Protein AF-A0A7S1E339-F1 (afdb_monomer_lite)

InterPro domains:
  IPR001646 Pentapeptide repeat [PF00805] (10-47)
  IPR001646 Pentapeptide repeat [PF00805] (49-75)
  IPR001646 Pentapeptide repeat [PF00805] (96-133)
  IPR051082 Pentapeptide repeat and BTB/POZ domain-containing protein [PTHR14136] (11-136)

Structure (mmCIF, N/CA/C/O backbone):
data_AF-A0A7S1E339-F1
#
_entry.id   AF-A0A7S1E339-F1
#
loop_
_atom_site.group_PDB
_atom_site.id
_atom_site.type_symbol
_atom_site.label_atom_id
_atom_site.label_alt_id
_atom_site.label_comp_id
_atom_site.label_asym_id
_atom_site.label_entity_id
_atom_site.label_seq_id
_atom_site.pdbx_PDB_ins_code
_atom_site.Cartn_x
_atom_site.Cartn_y
_atom_site.Cartn_z
_atom_site.occupancy
_atom_site.B_iso_or_equiv
_atom_site.auth_seq_id
_atom_site.auth_comp_id
_atom_site.auth_asym_id
_atom_site.auth_atom_id
_atom_site.pdbx_PDB_model_num
ATOM 1 N N . TRP A 1 1 ? 11.889 10.375 -21.089 1.00 36.00 1 TRP A N 1
ATOM 2 C CA . TRP A 1 1 ? 12.429 9.177 -20.423 1.00 36.00 1 TRP A CA 1
ATOM 3 C C . TRP A 1 1 ? 11.283 8.185 -20.386 1.00 36.00 1 TRP A C 1
ATOM 5 O O . TRP A 1 1 ? 10.177 8.608 -20.075 1.00 36.00 1 TRP A O 1
ATOM 15 N N . GLU A 1 2 ? 11.491 6.980 -20.912 1.00 43.62 2 GLU A N 1
ATOM 16 C CA . GLU A 1 2 ? 10.420 6.050 -21.303 1.00 43.62 2 GLU A CA 1
ATOM 17 C C . GLU A 1 2 ? 9.632 5.545 -20.088 1.00 43.62 2 GLU A C 1
ATOM 19 O O . GLU A 1 2 ? 10.212 5.045 -19.126 1.00 43.62 2 GLU A O 1
ATOM 24 N N . GLY A 1 3 ? 8.308 5.714 -20.127 1.00 47.69 3 GLY A N 1
ATOM 25 C CA . GLY A 1 3 ? 7.403 5.146 -19.136 1.00 47.69 3 GLY A CA 1
ATOM 26 C C . GLY A 1 3 ? 7.364 3.632 -19.304 1.00 47.69 3 GLY A C 1
ATOM 27 O O . GLY A 1 3 ? 6.926 3.139 -20.342 1.00 47.69 3 GLY A O 1
ATOM 28 N N . TYR A 1 4 ? 7.844 2.899 -18.301 1.00 56.50 4 TYR A N 1
ATOM 29 C CA . TYR A 1 4 ? 7.746 1.444 -18.262 1.00 56.50 4 TYR A CA 1
ATOM 30 C C . TYR A 1 4 ? 6.268 1.052 -18.173 1.00 56.50 4 TYR A C 1
ATOM 32 O O . TYR A 1 4 ? 5.625 1.254 -17.145 1.00 56.50 4 TYR A O 1
ATOM 40 N N . GLN A 1 5 ? 5.736 0.536 -19.279 1.00 60.88 5 GLN A N 1
ATOM 41 C CA . GLN A 1 5 ? 4.399 -0.036 -19.382 1.00 60.88 5 GLN A CA 1
ATOM 42 C C . GLN A 1 5 ? 4.488 -1.506 -18.966 1.00 60.88 5 GLN A C 1
ATOM 44 O O . GLN A 1 5 ? 4.970 -2.337 -19.732 1.00 60.88 5 GLN A O 1
ATOM 49 N N . LEU A 1 6 ? 4.070 -1.818 -17.743 1.00 64.69 6 LEU A N 1
ATOM 50 C CA . LEU A 1 6 ? 4.010 -3.180 -17.202 1.00 64.69 6 LEU A CA 1
ATOM 51 C C . LEU A 1 6 ? 2.565 -3.623 -16.894 1.00 64.69 6 LEU A C 1
ATOM 53 O O . LEU A 1 6 ? 2.355 -4.724 -16.395 1.00 64.69 6 LEU A O 1
ATOM 57 N N . GLY A 1 7 ? 1.569 -2.796 -17.224 1.00 60.75 7 GLY A N 1
ATOM 58 C CA . GLY A 1 7 ? 0.160 -2.986 -16.867 1.00 60.75 7 GLY A CA 1
ATOM 59 C C . GLY A 1 7 ? -0.528 -4.268 -17.358 1.00 60.75 7 GLY A C 1
ATOM 60 O O . GLY A 1 7 ? -1.590 -4.620 -16.868 1.00 60.75 7 GLY A O 1
ATOM 61 N N . SER A 1 8 ? 0.057 -5.022 -18.290 1.00 66.88 8 SER A N 1
ATOM 62 C CA . SER A 1 8 ? -0.496 -6.313 -18.737 1.00 66.88 8 SER A CA 1
ATOM 63 C C . SER A 1 8 ? 0.438 -7.498 -18.497 1.00 66.88 8 SER A C 1
ATOM 65 O O . SER A 1 8 ? 0.242 -8.557 -19.094 1.00 66.88 8 SER A O 1
ATOM 67 N N . PHE A 1 9 ? 1.501 -7.316 -17.714 1.00 76.31 9 PHE A N 1
ATOM 68 C CA . PHE A 1 9 ? 2.490 -8.363 -17.492 1.00 76.31 9 PHE A CA 1
ATOM 69 C C . PHE A 1 9 ? 2.112 -9.216 -16.287 1.00 76.31 9 PHE A C 1
ATOM 71 O O . PHE A 1 9 ? 1.744 -8.702 -15.231 1.00 76.31 9 PHE A O 1
ATOM 78 N N . ASP A 1 10 ? 2.258 -10.527 -16.466 1.00 80.94 10 ASP A N 1
ATOM 79 C CA . ASP A 1 10 ? 2.319 -11.470 -15.361 1.00 80.94 10 ASP A CA 1
ATOM 80 C C . ASP A 1 10 ? 3.676 -11.307 -14.664 1.00 80.94 10 ASP A C 1
ATOM 82 O O . ASP A 1 10 ? 4.737 -11.641 -15.199 1.00 80.94 10 ASP A O 1
ATOM 86 N N . LEU A 1 11 ? 3.623 -10.717 -13.478 1.00 83.12 11 LEU A N 1
ATOM 87 C CA . LEU A 1 11 ? 4.726 -10.520 -12.550 1.00 83.12 11 LEU A CA 1
ATOM 88 C C . LEU A 1 11 ? 4.496 -11.345 -11.274 1.00 83.12 11 LEU A C 1
ATOM 90 O O . LEU A 1 11 ? 5.058 -11.029 -10.219 1.00 83.12 11 LEU A O 1
ATOM 94 N N . SER A 1 12 ? 3.694 -12.409 -11.355 1.00 85.00 12 SER A N 1
ATOM 95 C CA . SER A 1 12 ? 3.429 -13.318 -10.241 1.00 85.00 12 SER A CA 1
ATOM 96 C C . SER A 1 12 ? 4.736 -13.856 -9.663 1.00 85.00 12 SER A C 1
ATOM 98 O O . SER A 1 12 ? 5.592 -14.392 -10.370 1.00 85.00 12 SER A O 1
ATOM 100 N N . GLY A 1 13 ? 4.925 -13.695 -8.353 1.00 83.06 13 GLY A N 1
ATOM 101 C CA . GLY A 1 13 ? 6.144 -14.124 -7.660 1.00 83.06 13 GLY A CA 1
ATOM 102 C C . GLY A 1 13 ? 7.428 -13.385 -8.067 1.00 83.06 13 GLY A C 1
ATOM 103 O O . GLY A 1 13 ? 8.522 -13.811 -7.678 1.00 83.06 13 GLY A O 1
ATOM 104 N N . ALA A 1 14 ? 7.336 -12.289 -8.830 1.00 88.56 14 ALA A N 1
ATOM 105 C CA . ALA A 1 14 ? 8.502 -11.525 -9.260 1.00 88.56 14 ALA A CA 1
ATOM 106 C C . ALA A 1 14 ? 9.304 -10.999 -8.060 1.00 88.56 14 ALA A C 1
ATOM 108 O O . ALA A 1 14 ? 8.759 -10.586 -7.036 1.00 88.56 14 ALA A O 1
ATOM 109 N N . ARG A 1 15 ? 10.634 -10.993 -8.185 1.00 89.12 15 ARG A N 1
ATOM 110 C CA . ARG A 1 15 ? 11.550 -10.461 -7.165 1.00 89.12 15 ARG A CA 1
ATOM 111 C C . ARG A 1 15 ? 11.950 -9.037 -7.539 1.00 89.12 15 ARG A C 1
ATOM 113 O O . ARG A 1 15 ? 12.969 -8.831 -8.187 1.00 89.12 15 ARG A O 1
ATOM 120 N N . LEU A 1 16 ? 11.131 -8.076 -7.129 1.00 87.31 16 LEU A N 1
ATOM 121 C CA . LEU A 1 16 ? 11.247 -6.641 -7.413 1.00 87.31 16 LEU A CA 1
ATOM 122 C C . LEU A 1 16 ? 11.688 -5.827 -6.181 1.00 87.31 16 LEU A C 1
ATOM 124 O O . LEU A 1 16 ? 11.532 -4.607 -6.143 1.00 87.31 16 LEU A O 1
ATOM 128 N N . GLY A 1 17 ? 12.242 -6.485 -5.159 1.00 88.69 17 GLY A N 1
ATOM 129 C CA . GLY A 1 17 ? 12.710 -5.813 -3.951 1.00 88.69 17 GLY A CA 1
ATOM 130 C C . GLY A 1 17 ? 13.762 -4.748 -4.274 1.00 88.69 17 GLY A C 1
ATOM 131 O O . GLY A 1 17 ? 14.752 -5.031 -4.950 1.00 88.69 17 GLY A O 1
ATOM 132 N N . GLY A 1 18 ? 13.540 -3.515 -3.815 1.00 89.44 18 GLY A N 1
ATOM 133 C CA . GLY A 1 18 ? 14.402 -2.366 -4.116 1.00 89.44 18 GLY A CA 1
ATOM 134 C C . GLY A 1 18 ? 14.334 -1.848 -5.560 1.00 89.44 18 GLY A C 1
ATOM 135 O O . GLY A 1 18 ? 15.158 -1.010 -5.934 1.00 89.44 18 GLY A O 1
ATOM 136 N N . ALA A 1 19 ? 13.399 -2.332 -6.386 1.00 92.12 19 ALA A N 1
ATOM 137 C CA . ALA A 1 19 ? 13.236 -1.849 -7.755 1.00 92.12 19 ALA A CA 1
ATOM 138 C C . ALA A 1 19 ? 12.846 -0.363 -7.785 1.00 92.12 19 ALA A C 1
ATOM 140 O O . ALA A 1 19 ? 12.107 0.119 -6.925 1.00 92.12 19 ALA A O 1
ATOM 141 N N . LYS A 1 20 ? 13.333 0.352 -8.806 1.00 93.19 20 LYS A N 1
ATOM 142 C CA . LYS A 1 20 ? 12.972 1.746 -9.087 1.00 93.19 20 LYS A CA 1
ATOM 143 C C . LYS A 1 20 ? 11.860 1.773 -10.127 1.00 93.19 20 LYS A C 1
ATOM 145 O O . LYS A 1 20 ? 12.128 1.640 -11.317 1.00 93.19 20 LYS A O 1
ATOM 150 N N . LEU A 1 21 ? 10.631 1.909 -9.653 1.00 90.38 21 LEU A N 1
ATOM 151 C CA . LEU A 1 21 ? 9.391 1.899 -10.428 1.00 90.38 21 LEU A CA 1
ATOM 152 C C . LEU A 1 21 ? 8.630 3.229 -10.281 1.00 90.38 21 LEU A C 1
ATOM 154 O O . LEU A 1 21 ? 7.434 3.289 -10.557 1.00 90.38 21 LEU A O 1
ATOM 158 N N . SER A 1 22 ? 9.309 4.301 -9.858 1.00 92.94 22 SER A N 1
ATOM 159 C CA . SER A 1 22 ? 8.706 5.631 -9.779 1.00 92.94 22 SER A CA 1
ATOM 160 C C . SER A 1 22 ? 8.124 6.044 -11.135 1.00 92.94 22 SER A C 1
ATOM 162 O O . SER A 1 22 ? 8.799 5.964 -12.165 1.00 92.94 22 SER A O 1
ATOM 164 N N . GLY A 1 23 ? 6.853 6.450 -11.134 1.00 91.62 23 GLY A N 1
ATOM 165 C CA . GLY A 1 23 ? 6.102 6.821 -12.334 1.00 91.62 23 GLY A CA 1
ATOM 166 C C . GLY A 1 23 ? 5.833 5.673 -13.315 1.00 91.62 23 GLY A C 1
ATOM 167 O O . GLY A 1 23 ? 5.395 5.939 -14.434 1.00 91.62 23 GLY A O 1
ATOM 168 N N . ALA A 1 24 ? 6.109 4.417 -12.944 1.00 91.88 24 ALA A N 1
ATOM 169 C CA . ALA A 1 24 ? 5.818 3.269 -13.796 1.00 91.88 24 ALA A CA 1
ATOM 170 C C . ALA A 1 24 ? 4.307 3.084 -13.969 1.00 91.88 24 ALA A C 1
ATOM 172 O O . ALA A 1 24 ? 3.522 3.330 -13.049 1.00 91.88 24 ALA A O 1
ATOM 173 N N . ASP A 1 25 ? 3.908 2.604 -15.143 1.00 91.12 25 ASP A N 1
ATOM 174 C CA . ASP A 1 25 ? 2.526 2.231 -15.406 1.00 91.12 25 ASP A CA 1
ATOM 175 C C . ASP A 1 25 ? 2.354 0.727 -15.199 1.00 91.12 25 ASP A C 1
ATOM 177 O O . ASP A 1 25 ? 2.698 -0.088 -16.056 1.00 91.12 25 ASP A O 1
ATOM 181 N N . LEU A 1 26 ? 1.857 0.370 -14.021 1.00 88.62 26 LEU A N 1
ATOM 182 C CA . LEU A 1 26 ? 1.540 -0.987 -13.583 1.00 88.62 26 LEU A CA 1
ATOM 183 C C . LEU A 1 26 ? 0.019 -1.233 -13.615 1.00 88.62 26 LEU A C 1
ATOM 185 O O . LEU A 1 26 ? -0.468 -2.148 -12.950 1.00 88.62 26 LEU A O 1
ATOM 189 N N . SER A 1 27 ? -0.754 -0.410 -14.334 1.00 89.56 27 SER A N 1
ATOM 190 C CA . SER A 1 27 ? -2.214 -0.493 -14.296 1.00 89.56 27 SER A CA 1
ATOM 191 C C . SER A 1 27 ? -2.723 -1.810 -14.878 1.00 89.56 27 SER A C 1
ATOM 193 O O . SER A 1 27 ? -2.503 -2.105 -16.044 1.00 89.56 27 SER A O 1
ATOM 195 N N . GLY A 1 28 ? -3.417 -2.606 -14.063 1.00 87.94 28 GLY A N 1
ATOM 196 C CA . GLY A 1 28 ? -3.881 -3.947 -14.431 1.00 87.94 28 GLY A CA 1
ATOM 197 C C . GLY A 1 28 ? -2.834 -5.062 -14.316 1.00 87.94 28 GLY A C 1
ATOM 198 O O . GLY A 1 28 ? -3.154 -6.199 -14.658 1.00 87.94 28 GLY A O 1
ATOM 199 N N . ALA A 1 29 ? -1.618 -4.771 -13.837 1.00 90.12 29 ALA A N 1
ATOM 200 C CA . ALA A 1 29 ? -0.563 -5.775 -13.716 1.00 90.12 29 ALA A CA 1
ATOM 201 C C . ALA A 1 29 ? -0.970 -6.898 -12.749 1.00 90.12 29 ALA A C 1
ATOM 203 O O . ALA A 1 29 ? -1.576 -6.637 -11.704 1.00 90.12 29 ALA A O 1
ATOM 204 N N . ASP A 1 30 ? -0.598 -8.136 -13.075 1.00 89.19 30 ASP A N 1
ATOM 205 C CA . ASP A 1 30 ? -0.844 -9.297 -12.220 1.00 89.19 30 ASP A CA 1
ATOM 206 C C . ASP A 1 30 ? 0.424 -9.577 -11.408 1.00 89.19 30 ASP A C 1
ATOM 208 O O . ASP A 1 30 ? 1.431 -10.026 -11.948 1.00 89.19 30 ASP A O 1
ATOM 212 N N . LEU A 1 31 ? 0.423 -9.235 -10.119 1.00 88.88 31 LEU A N 1
ATOM 213 C CA . LEU A 1 31 ? 1.591 -9.321 -9.235 1.00 88.88 31 LEU A CA 1
ATOM 214 C C . LEU A 1 31 ? 1.450 -10.343 -8.086 1.00 88.88 31 LEU A C 1
ATOM 216 O O . LEU A 1 31 ? 2.187 -10.206 -7.110 1.00 88.88 31 LEU A O 1
ATOM 220 N N . PRO A 1 32 ? 0.568 -11.361 -8.098 1.00 88.88 32 PRO A N 1
ATOM 221 C CA . PRO A 1 32 ? 0.291 -12.125 -6.895 1.00 88.88 32 PRO A CA 1
ATOM 222 C C . PRO A 1 32 ? 1.555 -12.801 -6.349 1.00 88.88 32 PRO A C 1
ATOM 224 O O . PRO A 1 32 ? 2.325 -13.442 -7.069 1.00 88.88 32 PRO A O 1
ATOM 227 N N . GLY A 1 33 ? 1.805 -12.616 -5.053 1.00 87.50 33 GLY A N 1
ATOM 228 C CA . GLY A 1 33 ? 3.002 -13.128 -4.380 1.00 87.50 33 GLY A CA 1
ATOM 229 C C . GLY A 1 33 ? 4.325 -12.444 -4.757 1.00 87.50 33 GLY A C 1
ATOM 230 O O . GLY A 1 33 ? 5.382 -12.924 -4.339 1.00 87.50 33 GLY A O 1
ATOM 231 N N . ALA A 1 34 ? 4.317 -11.356 -5.535 1.00 90.44 34 ALA A N 1
ATOM 232 C CA . ALA A 1 34 ? 5.536 -10.629 -5.877 1.00 90.44 34 ALA A CA 1
ATOM 233 C C . ALA A 1 34 ? 6.193 -10.012 -4.630 1.00 90.44 34 ALA A C 1
ATOM 235 O O . ALA A 1 34 ? 5.536 -9.489 -3.726 1.00 90.44 34 ALA A O 1
ATOM 236 N N . ASN A 1 35 ? 7.523 -10.038 -4.586 1.00 89.88 35 ASN A N 1
ATOM 237 C CA . ASN A 1 35 ? 8.295 -9.350 -3.562 1.00 89.88 35 ASN A CA 1
ATOM 238 C C . ASN A 1 35 ? 8.657 -7.943 -4.050 1.00 89.88 35 ASN A C 1
ATOM 240 O O . ASN A 1 35 ? 9.545 -7.794 -4.885 1.00 89.88 35 ASN A O 1
ATOM 244 N N . LEU A 1 36 ? 7.996 -6.935 -3.492 1.00 88.94 36 LEU A N 1
ATOM 245 C CA . LEU A 1 36 ? 8.175 -5.500 -3.724 1.00 88.94 36 LEU A CA 1
ATOM 246 C C . LEU A 1 36 ? 8.771 -4.802 -2.483 1.00 88.94 36 LEU A C 1
ATOM 248 O O . LEU A 1 36 ? 8.662 -3.590 -2.324 1.00 88.94 36 LEU A O 1
ATOM 252 N N . GLN A 1 37 ? 9.414 -5.545 -1.578 1.00 91.31 37 GLN A N 1
ATOM 253 C CA . GLN A 1 37 ? 9.974 -4.980 -0.353 1.00 91.31 37 GLN A CA 1
ATOM 254 C C . GLN A 1 37 ? 10.944 -3.832 -0.676 1.00 91.31 37 GLN A C 1
ATOM 256 O O . GLN A 1 37 ? 11.866 -3.993 -1.482 1.00 91.31 37 GLN A O 1
ATOM 261 N N . ARG A 1 38 ? 10.766 -2.677 -0.022 1.00 90.94 38 ARG A N 1
ATOM 262 C CA . ARG A 1 38 ? 11.586 -1.463 -0.217 1.00 90.94 38 ARG A CA 1
ATOM 263 C C . ARG A 1 38 ? 11.638 -0.949 -1.664 1.00 90.94 38 ARG A C 1
ATOM 265 O O . ARG A 1 38 ? 12.605 -0.280 -2.027 1.00 90.94 38 ARG A O 1
ATOM 272 N N . CYS A 1 39 ? 10.664 -1.281 -2.511 1.00 92.38 39 CYS A N 1
ATOM 273 C CA . CYS A 1 39 ? 10.595 -0.711 -3.854 1.00 92.38 39 CYS A CA 1
ATOM 274 C C . CYS A 1 39 ? 10.264 0.788 -3.805 1.00 92.38 39 CYS A C 1
ATOM 276 O O . CYS A 1 39 ? 9.572 1.258 -2.901 1.00 92.38 39 CYS A O 1
ATOM 278 N N . ASP A 1 40 ? 10.717 1.521 -4.815 1.00 93.19 40 ASP A N 1
ATOM 279 C CA . ASP A 1 40 ? 10.283 2.889 -5.086 1.00 93.19 40 ASP A CA 1
ATOM 280 C C . ASP A 1 40 ? 9.154 2.842 -6.119 1.00 93.19 40 ASP A C 1
ATOM 282 O O . ASP A 1 40 ? 9.397 2.530 -7.282 1.00 93.19 40 ASP A O 1
ATOM 286 N N . LEU A 1 41 ? 7.926 3.111 -5.682 1.00 90.88 41 LEU A N 1
ATOM 287 C CA . LEU A 1 41 ? 6.717 3.188 -6.503 1.00 90.88 41 LEU A CA 1
ATOM 288 C C . LEU A 1 41 ? 6.172 4.621 -6.552 1.00 90.88 41 LEU A C 1
ATOM 290 O O . LEU A 1 41 ? 5.025 4.813 -6.933 1.00 90.88 41 LEU A O 1
ATOM 294 N N . GLN A 1 42 ? 6.942 5.649 -6.183 1.00 93.31 42 GLN A N 1
ATOM 295 C CA . GLN A 1 42 ? 6.403 7.010 -6.090 1.00 93.31 42 GLN A CA 1
ATOM 296 C C . GLN A 1 42 ? 5.708 7.436 -7.392 1.00 93.31 42 GLN A C 1
ATOM 298 O O . GLN A 1 42 ? 6.311 7.379 -8.467 1.00 93.31 42 GLN A O 1
ATOM 303 N N . ASN A 1 43 ? 4.458 7.894 -7.293 1.00 92.38 43 ASN A N 1
ATOM 304 C CA . ASN A 1 43 ? 3.601 8.280 -8.423 1.00 92.38 43 ASN A CA 1
ATOM 305 C C . ASN A 1 43 ? 3.361 7.178 -9.479 1.00 92.38 43 ASN A C 1
ATOM 307 O O . ASN A 1 43 ? 3.008 7.490 -10.617 1.00 92.38 43 ASN A O 1
ATOM 311 N N . ALA A 1 44 ? 3.582 5.902 -9.150 1.00 91.56 44 ALA A N 1
ATOM 312 C CA . ALA A 1 44 ? 3.263 4.796 -10.044 1.00 91.56 44 ALA A CA 1
ATOM 313 C C . ALA A 1 44 ? 1.744 4.634 -10.198 1.00 91.56 44 ALA A C 1
ATOM 315 O O . ALA A 1 44 ? 0.962 4.885 -9.273 1.00 91.56 44 ALA A O 1
ATOM 316 N N . ASN A 1 45 ? 1.331 4.171 -11.374 1.00 89.75 45 ASN A N 1
ATOM 317 C CA . ASN A 1 45 ? -0.052 3.821 -11.645 1.00 89.75 45 ASN A CA 1
ATOM 318 C C . ASN A 1 45 ? -0.273 2.330 -11.368 1.00 89.75 45 ASN A C 1
ATOM 320 O O . ASN A 1 45 ? 0.186 1.498 -12.137 1.00 89.75 45 ASN A O 1
ATOM 324 N N . LEU A 1 46 ? -0.974 1.992 -10.288 1.00 88.19 46 LEU A N 1
ATOM 325 C CA . LEU A 1 46 ? -1.356 0.629 -9.893 1.00 88.19 46 LEU A CA 1
ATOM 326 C C . LEU A 1 46 ? -2.872 0.404 -10.019 1.00 88.19 46 LEU A C 1
ATOM 328 O O . LEU A 1 46 ? -3.401 -0.567 -9.474 1.00 88.19 46 LEU A O 1
ATOM 332 N N . THR A 1 47 ? -3.591 1.280 -10.729 1.00 87.19 47 THR A N 1
ATOM 333 C CA . THR A 1 47 ? -5.038 1.153 -10.929 1.00 87.19 47 THR A CA 1
ATOM 334 C C . THR A 1 47 ? -5.376 -0.247 -11.451 1.00 87.19 47 THR A C 1
ATOM 336 O O . THR A 1 47 ? -4.816 -0.691 -12.452 1.00 87.19 47 THR A O 1
ATOM 339 N N . LYS A 1 48 ? -6.303 -0.949 -10.786 1.00 88.00 48 LYS A N 1
ATOM 340 C CA . LYS A 1 48 ? -6.736 -2.330 -11.098 1.00 88.00 48 LYS A CA 1
ATOM 341 C C . LYS A 1 48 ? -5.646 -3.413 -11.047 1.00 88.00 48 LYS A C 1
ATOM 343 O O . LYS A 1 48 ? -5.906 -4.527 -11.494 1.00 88.00 48 LYS A O 1
ATOM 348 N N . ALA A 1 49 ? -4.451 -3.130 -10.530 1.00 88.94 49 ALA A N 1
ATOM 349 C CA . ALA A 1 49 ? -3.418 -4.151 -10.374 1.00 88.94 49 ALA A CA 1
ATOM 350 C C . ALA A 1 49 ? -3.836 -5.208 -9.335 1.00 88.94 49 ALA A C 1
ATOM 352 O O . ALA A 1 49 ? -4.450 -4.888 -8.310 1.00 88.94 49 ALA A O 1
ATOM 353 N N . ASN A 1 50 ? -3.475 -6.466 -9.575 1.00 87.06 50 ASN A N 1
ATOM 354 C CA . ASN A 1 50 ? -3.643 -7.539 -8.602 1.00 87.06 50 ASN A CA 1
ATOM 355 C C . ASN A 1 50 ? -2.386 -7.655 -7.733 1.00 87.06 50 ASN A C 1
ATOM 357 O O . ASN A 1 50 ? -1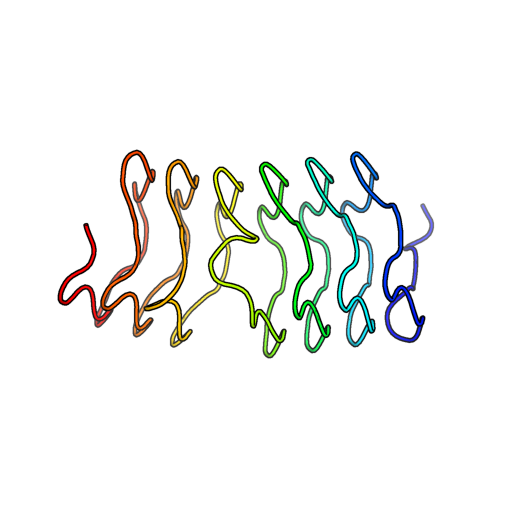.370 -8.183 -8.171 1.00 87.06 50 ASN A O 1
ATOM 361 N N . LEU A 1 51 ? -2.459 -7.177 -6.490 1.00 84.94 51 LEU A N 1
ATOM 362 C CA . LEU A 1 51 ? -1.363 -7.200 -5.514 1.00 84.94 51 LEU A CA 1
ATOM 363 C C . LEU A 1 51 ? -1.586 -8.265 -4.425 1.00 84.94 51 LEU A C 1
ATOM 365 O O . LEU A 1 51 ? -1.044 -8.172 -3.317 1.00 84.94 51 LEU A O 1
ATOM 369 N N . GLN A 1 52 ? -2.418 -9.275 -4.696 1.00 85.69 52 GLN A N 1
ATOM 370 C CA . GLN A 1 52 ? -2.770 -10.286 -3.707 1.00 85.69 52 GLN A CA 1
ATOM 371 C C . GLN A 1 52 ? -1.533 -11.061 -3.230 1.00 85.69 52 GLN A C 1
ATOM 373 O O . GLN A 1 52 ? -0.853 -11.745 -3.989 1.00 85.69 52 GLN A O 1
ATOM 378 N N . GLY A 1 53 ? -1.249 -10.986 -1.928 1.00 84.75 53 GLY A N 1
ATOM 379 C CA . GLY A 1 53 ? -0.108 -11.684 -1.333 1.00 84.75 53 GLY A CA 1
ATOM 380 C C . GLY A 1 53 ? 1.258 -11.082 -1.675 1.00 84.75 53 GLY A C 1
ATOM 381 O O . GLY A 1 53 ? 2.268 -11.693 -1.331 1.00 84.75 53 GLY A O 1
ATOM 382 N N . CYS A 1 54 ? 1.316 -9.909 -2.316 1.00 87.69 54 CYS A N 1
ATOM 383 C CA . CYS A 1 54 ? 2.574 -9.184 -2.482 1.00 87.69 54 CYS A CA 1
ATOM 384 C C . CYS A 1 54 ? 3.202 -8.842 -1.130 1.00 87.69 54 CYS A C 1
ATOM 386 O O . CYS A 1 54 ? 2.495 -8.585 -0.158 1.00 87.69 54 CYS A O 1
ATOM 388 N N . ASN A 1 55 ? 4.528 -8.747 -1.088 1.00 88.50 55 ASN A N 1
ATOM 389 C CA . ASN A 1 55 ? 5.229 -8.109 0.022 1.00 88.50 55 ASN A CA 1
ATOM 390 C C . ASN A 1 55 ? 5.637 -6.689 -0.383 1.00 88.50 55 ASN A C 1
ATOM 392 O O . ASN A 1 55 ? 6.553 -6.546 -1.184 1.00 88.50 55 ASN A O 1
ATOM 396 N N . LEU A 1 56 ? 4.988 -5.661 0.165 1.00 88.06 56 LEU A N 1
ATOM 397 C CA . LEU A 1 56 ? 5.309 -4.246 -0.063 1.00 88.06 56 LEU A CA 1
ATOM 398 C C . LEU A 1 56 ? 6.100 -3.628 1.100 1.00 88.06 56 LEU A C 1
ATOM 400 O O . LEU A 1 56 ? 6.328 -2.425 1.086 1.00 88.06 56 LEU A O 1
ATOM 404 N N . GLU A 1 57 ? 6.530 -4.411 2.097 1.00 88.12 57 GLU A N 1
ATOM 405 C CA . GLU A 1 57 ? 7.093 -3.901 3.351 1.00 88.12 57 GLU A CA 1
ATOM 406 C C . GLU A 1 57 ? 8.155 -2.816 3.115 1.00 88.12 57 GLU A C 1
ATOM 408 O O . GLU A 1 57 ? 9.114 -2.992 2.351 1.00 88.12 57 GLU A O 1
ATOM 413 N N . ALA A 1 58 ? 7.984 -1.685 3.804 1.00 88.00 58 ALA A N 1
ATOM 414 C CA . ALA A 1 58 ? 8.845 -0.509 3.703 1.00 88.00 58 ALA A CA 1
ATOM 415 C C . ALA A 1 58 ? 9.019 0.059 2.275 1.00 88.00 58 ALA A C 1
ATOM 417 O O . ALA A 1 58 ? 10.003 0.754 2.013 1.00 88.00 58 ALA A O 1
ATOM 418 N N . GLY A 1 59 ? 8.095 -0.230 1.357 1.00 88.94 59 GLY A N 1
ATOM 419 C CA . GLY A 1 59 ? 8.023 0.382 0.034 1.00 88.94 59 GLY A CA 1
ATOM 420 C C . GLY A 1 59 ? 7.582 1.846 0.090 1.00 88.94 59 GLY A C 1
ATOM 421 O O . GLY A 1 59 ? 6.932 2.294 1.044 1.00 88.94 59 GLY A O 1
ATOM 422 N N . ASP A 1 60 ? 7.938 2.604 -0.944 1.00 91.12 60 ASP A N 1
ATOM 423 C CA . ASP A 1 60 ? 7.525 3.994 -1.102 1.00 91.12 60 ASP A CA 1
ATOM 424 C C . ASP A 1 60 ? 6.415 4.115 -2.145 1.00 91.12 60 ASP A C 1
ATOM 426 O O . ASP A 1 60 ? 6.675 4.055 -3.342 1.00 91.12 60 ASP A O 1
ATOM 430 N N . LEU A 1 61 ? 5.174 4.263 -1.680 1.00 90.06 61 LEU A N 1
ATOM 431 C CA . LEU A 1 61 ? 3.970 4.384 -2.502 1.00 90.06 61 LEU A CA 1
ATOM 432 C C . LEU A 1 61 ? 3.407 5.812 -2.483 1.00 90.06 61 LEU A C 1
ATOM 434 O O . LEU A 1 61 ? 2.222 6.023 -2.752 1.00 90.06 61 LEU A O 1
ATOM 438 N N . GLN A 1 62 ? 4.231 6.810 -2.153 1.00 90.50 62 GLN A N 1
ATOM 439 C CA . GLN A 1 62 ? 3.787 8.199 -2.108 1.00 90.50 62 GLN A CA 1
ATOM 440 C C . GLN A 1 62 ? 3.168 8.621 -3.450 1.00 90.50 62 GLN A C 1
ATOM 442 O O . GLN A 1 62 ? 3.787 8.478 -4.506 1.00 90.50 62 GLN A O 1
ATOM 447 N N . GLY A 1 63 ? 1.940 9.142 -3.401 1.00 87.06 63 GLY A N 1
ATOM 448 C CA . GLY A 1 63 ? 1.212 9.592 -4.591 1.00 87.06 63 GLY A CA 1
ATOM 449 C C . GLY A 1 63 ? 0.841 8.488 -5.592 1.00 87.06 63 GLY A C 1
ATOM 450 O O . GLY A 1 63 ? 0.481 8.810 -6.720 1.00 87.06 63 GLY A O 1
ATOM 451 N N . CYS A 1 64 ? 0.938 7.204 -5.227 1.00 87.88 64 CYS A N 1
ATOM 452 C CA . CYS A 1 64 ? 0.477 6.110 -6.086 1.00 87.88 64 CYS A CA 1
ATOM 453 C C . CYS A 1 64 ? -1.025 6.188 -6.366 1.00 87.88 64 CYS A C 1
ATOM 455 O O . CYS A 1 64 ? -1.823 6.502 -5.480 1.00 87.88 64 CYS A O 1
ATOM 457 N N . HIS A 1 65 ? -1.403 5.780 -7.575 1.00 85.75 65 HIS A N 1
ATOM 458 C CA . HIS A 1 65 ? -2.794 5.555 -7.964 1.00 85.75 65 HIS A CA 1
ATOM 459 C C . HIS A 1 65 ? -3.142 4.088 -7.709 1.00 85.75 65 HIS A C 1
ATOM 461 O O . HIS A 1 65 ? -2.593 3.202 -8.359 1.00 85.75 65 HIS A O 1
ATOM 467 N N . LEU A 1 66 ? -3.997 3.817 -6.724 1.00 83.25 66 LEU A N 1
ATOM 468 C CA . LEU A 1 66 ? -4.344 2.458 -6.279 1.00 83.25 66 LEU A CA 1
ATOM 469 C C . LEU A 1 66 ? -5.809 2.101 -6.556 1.00 83.25 66 LEU A C 1
ATOM 471 O O . LEU A 1 66 ? -6.286 1.082 -6.069 1.00 83.25 66 LEU A O 1
ATOM 475 N N . GLU A 1 67 ? -6.522 2.909 -7.344 1.00 83.00 67 GLU A N 1
ATOM 476 C CA . GLU A 1 67 ? -7.944 2.760 -7.659 1.00 83.00 67 GLU A CA 1
ATOM 477 C C . GLU A 1 67 ? -8.271 1.334 -8.104 1.00 83.00 67 GLU A C 1
ATOM 479 O O . GLU A 1 67 ? -7.782 0.861 -9.129 1.00 83.00 67 GLU A O 1
ATOM 484 N N . GLN A 1 68 ? -9.134 0.650 -7.347 1.00 79.69 68 GLN A N 1
ATOM 485 C CA . GLN A 1 68 ? -9.566 -0.727 -7.628 1.00 79.69 68 GLN A CA 1
ATOM 486 C C . GLN A 1 68 ? -8.427 -1.765 -7.605 1.00 79.69 68 GLN A C 1
ATOM 488 O O . GLN A 1 68 ? -8.626 -2.887 -8.072 1.00 79.69 68 GLN A O 1
ATOM 493 N N . ALA A 1 69 ? -7.246 -1.424 -7.081 1.00 81.81 69 ALA A N 1
ATOM 494 C CA . ALA A 1 69 ? -6.175 -2.389 -6.870 1.00 81.81 69 ALA A CA 1
ATOM 495 C C . ALA A 1 69 ? -6.589 -3.410 -5.803 1.00 81.81 69 ALA A C 1
ATOM 497 O O . ALA A 1 69 ? -7.182 -3.069 -4.775 1.00 81.81 69 ALA A O 1
ATOM 498 N N . GLN A 1 70 ? -6.262 -4.678 -6.036 1.00 77.44 70 GLN A N 1
ATOM 499 C CA . GLN A 1 70 ? -6.599 -5.759 -5.116 1.00 77.44 70 GLN A CA 1
ATOM 500 C C . GLN A 1 70 ? -5.456 -5.976 -4.122 1.00 77.44 70 GLN A C 1
ATOM 502 O O . GLN A 1 70 ? -4.485 -6.674 -4.405 1.00 77.44 70 GLN A O 1
ATOM 507 N N . LEU A 1 71 ? -5.583 -5.380 -2.937 1.00 72.31 71 LEU A N 1
ATOM 508 C CA . LEU A 1 71 ? -4.674 -5.559 -1.804 1.00 72.31 71 LEU A CA 1
ATOM 509 C C . LEU A 1 71 ? -5.301 -6.559 -0.820 1.00 72.31 71 LEU A C 1
ATOM 511 O O . LEU A 1 71 ? -6.016 -6.179 0.097 1.00 72.31 71 LEU A O 1
ATOM 515 N N . LEU A 1 72 ? -5.097 -7.858 -1.037 1.00 55.34 72 LEU A N 1
ATOM 516 C CA . LEU A 1 72 ? -5.757 -8.908 -0.238 1.00 55.34 72 LEU A CA 1
ATOM 517 C C . LEU A 1 72 ? -4.943 -9.392 0.971 1.00 55.34 72 LEU A C 1
ATOM 519 O O . LEU A 1 72 ? -5.401 -10.276 1.690 1.00 55.34 72 LEU A O 1
ATOM 523 N N . SER A 1 73 ? -3.748 -8.841 1.211 1.00 59.00 73 SER A N 1
ATOM 524 C CA . SER A 1 73 ? -2.917 -9.264 2.342 1.00 59.00 73 SER A CA 1
ATOM 525 C C . SER A 1 73 ? -2.626 -8.130 3.315 1.00 59.00 73 SER A C 1
ATOM 527 O O . SER A 1 73 ? -1.894 -7.189 3.012 1.00 59.00 73 SER A O 1
ATOM 529 N N . ALA A 1 74 ? -3.168 -8.301 4.516 1.00 54.25 74 ALA A N 1
ATOM 530 C CA . ALA A 1 74 ? -3.012 -7.449 5.682 1.00 54.25 74 ALA A CA 1
ATOM 531 C C . ALA A 1 74 ? -1.556 -7.105 6.026 1.00 54.25 74 ALA A C 1
ATOM 533 O O . ALA A 1 74 ? -1.260 -5.973 6.386 1.00 54.25 74 ALA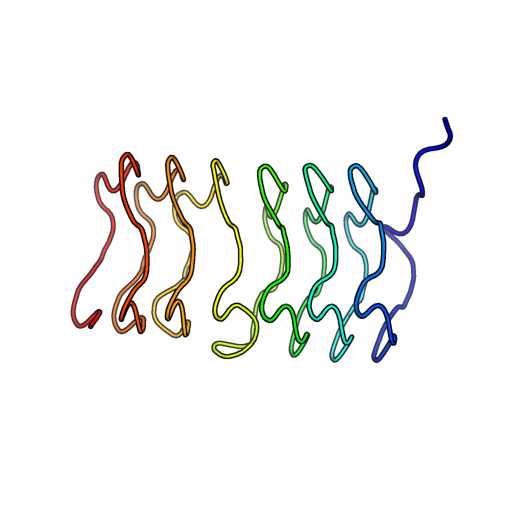 A O 1
ATOM 534 N N . SER A 1 75 ? -0.635 -8.063 5.891 1.00 58.38 75 SER A N 1
ATOM 535 C CA . SER A 1 75 ? 0.757 -7.925 6.341 1.00 58.38 75 SER A CA 1
ATOM 536 C C . SER A 1 75 ? 1.678 -7.255 5.320 1.00 58.38 75 SER A C 1
ATOM 538 O O . SER A 1 75 ? 2.859 -7.050 5.592 1.00 58.38 75 SER A O 1
ATOM 540 N N . ALA A 1 76 ? 1.175 -6.971 4.117 1.00 68.75 76 ALA A N 1
ATOM 541 C CA . ALA A 1 76 ? 2.002 -6.554 2.994 1.00 68.75 76 ALA A CA 1
ATOM 542 C C . ALA A 1 76 ? 2.534 -5.126 3.131 1.00 68.75 76 ALA A C 1
ATOM 544 O O . ALA A 1 76 ? 3.534 -4.806 2.504 1.00 68.75 76 ALA A O 1
ATOM 545 N N . VAL A 1 77 ? 1.877 -4.266 3.913 1.00 79.75 77 VAL A N 1
ATOM 546 C CA . VAL A 1 77 ? 2.062 -2.808 3.827 1.00 79.75 77 VAL A CA 1
ATOM 547 C C . VAL A 1 77 ? 2.735 -2.175 5.046 1.00 79.75 77 VAL A C 1
ATOM 549 O O . VAL A 1 77 ? 2.813 -0.947 5.159 1.00 79.75 77 VAL A O 1
ATOM 552 N N . ARG A 1 78 ? 3.275 -2.992 5.951 1.00 83.69 78 ARG A N 1
ATOM 553 C CA . ARG A 1 78 ? 3.940 -2.511 7.161 1.00 83.69 78 ARG A CA 1
ATOM 554 C C . ARG A 1 78 ? 5.072 -1.532 6.832 1.00 83.69 78 ARG A C 1
ATOM 556 O O . ARG A 1 78 ? 5.908 -1.785 5.961 1.00 83.69 78 ARG A O 1
ATOM 563 N N . GLY A 1 79 ? 5.109 -0.402 7.540 1.00 83.38 79 GLY A N 1
ATOM 564 C CA . GLY A 1 79 ? 6.152 0.617 7.388 1.00 8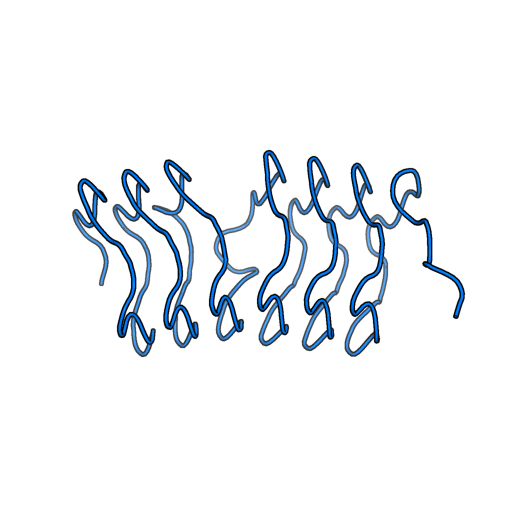3.38 79 GLY A CA 1
ATOM 565 C C . GLY A 1 79 ? 6.196 1.326 6.028 1.00 83.38 79 GLY A C 1
ATOM 566 O O . GLY A 1 79 ? 7.151 2.063 5.773 1.00 83.38 79 GLY A O 1
ATOM 567 N N . CYS A 1 80 ? 5.209 1.110 5.152 1.00 86.06 80 CYS A N 1
ATOM 568 C CA . CYS A 1 80 ? 5.154 1.760 3.845 1.00 86.06 80 CYS A CA 1
ATOM 569 C C . CYS A 1 80 ? 4.935 3.267 3.964 1.00 86.06 80 CYS A C 1
ATOM 571 O O . CYS A 1 80 ? 4.345 3.768 4.927 1.00 86.06 80 CYS A O 1
ATOM 573 N N . ASN A 1 81 ? 5.380 3.996 2.944 1.00 87.44 81 ASN A N 1
ATOM 574 C CA . ASN A 1 81 ? 5.023 5.395 2.764 1.00 87.44 81 ASN A CA 1
ATOM 575 C C . ASN A 1 81 ? 3.808 5.514 1.840 1.00 87.44 81 ASN A C 1
ATOM 577 O O . ASN A 1 81 ? 3.899 5.225 0.655 1.00 87.44 81 ASN A O 1
ATOM 581 N N . PHE A 1 82 ? 2.695 5.979 2.391 1.00 84.62 82 PHE A N 1
ATOM 582 C CA . PHE A 1 82 ? 1.437 6.267 1.707 1.00 84.62 82 PHE A CA 1
ATOM 583 C C . PHE A 1 82 ? 1.125 7.769 1.722 1.00 84.62 82 PHE A C 1
ATOM 585 O O . PHE A 1 82 ? -0.034 8.177 1.684 1.00 84.62 82 PHE A O 1
ATOM 592 N N . GLY A 1 83 ? 2.143 8.626 1.822 1.00 86.12 83 GLY A N 1
ATOM 593 C CA . GLY A 1 83 ? 1.934 10.070 1.797 1.00 86.12 83 GLY A CA 1
ATOM 594 C C . GLY A 1 83 ? 1.100 10.496 0.583 1.00 86.12 83 GLY A C 1
ATOM 595 O O . GLY A 1 83 ? 1.389 10.102 -0.548 1.00 86.12 83 GLY A O 1
ATOM 596 N N . ALA A 1 84 ? 0.066 11.302 0.827 1.00 86.50 84 ALA A N 1
ATOM 597 C CA . ALA A 1 84 ? -0.817 11.852 -0.205 1.00 86.50 84 ALA A CA 1
ATOM 598 C C . ALA A 1 84 ? -1.536 10.829 -1.118 1.00 86.50 84 ALA A C 1
ATOM 600 O O . ALA A 1 84 ? -1.974 11.208 -2.204 1.00 86.50 84 ALA A O 1
ATOM 601 N N . VAL A 1 85 ? -1.692 9.563 -0.705 1.00 85.44 85 VAL A N 1
ATOM 602 C CA . VAL A 1 85 ? -2.536 8.609 -1.453 1.00 85.44 85 VAL A CA 1
ATOM 603 C C . VAL A 1 85 ? -4.024 8.948 -1.332 1.00 85.44 85 VAL A C 1
ATOM 605 O O . VAL A 1 85 ? -4.456 9.557 -0.349 1.00 85.44 85 VAL A O 1
ATOM 608 N N . ALA A 1 86 ? -4.800 8.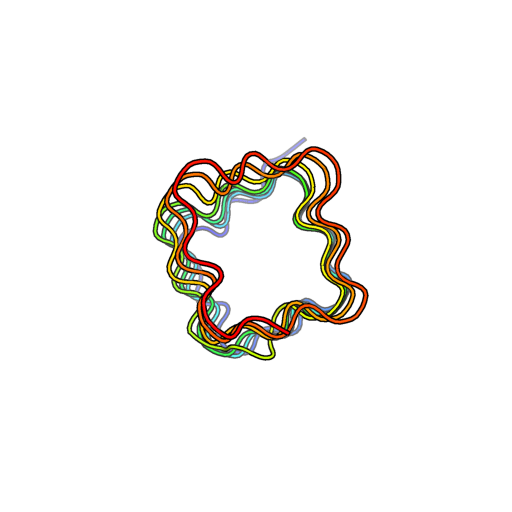533 -2.334 1.00 86.38 86 ALA A N 1
ATOM 609 C CA . ALA A 1 86 ? -6.254 8.653 -2.390 1.00 86.38 86 ALA A CA 1
ATOM 610 C C . ALA A 1 86 ? -6.904 7.287 -2.104 1.00 86.38 86 ALA A C 1
ATOM 612 O O . ALA A 1 86 ? -6.952 6.411 -2.968 1.00 86.38 86 ALA A O 1
ATOM 613 N N . TRP A 1 87 ? -7.324 7.081 -0.856 1.00 85.38 87 TRP A N 1
ATOM 614 C CA . TRP A 1 87 ? -7.927 5.850 -0.330 1.00 85.38 87 TRP A CA 1
ATOM 615 C C . TRP A 1 87 ? -9.348 6.095 0.193 1.00 85.38 87 TRP A C 1
ATOM 617 O O . TRP A 1 87 ? -9.819 5.428 1.118 1.00 85.38 87 TRP A O 1
ATOM 627 N N . GLU A 1 88 ? -10.062 7.047 -0.398 1.00 88.31 88 GLU A N 1
ATOM 628 C CA . GLU A 1 88 ? -11.439 7.346 -0.029 1.00 88.31 88 GLU A CA 1
ATOM 629 C C . GLU A 1 88 ? -12.333 6.101 -0.196 1.00 88.31 88 GLU A C 1
ATOM 631 O O . GLU A 1 88 ? -12.380 5.478 -1.258 1.00 88.31 88 GLU A O 1
ATOM 636 N N . GLY A 1 89 ? -13.032 5.705 0.873 1.00 84.25 89 GLY A N 1
ATOM 637 C CA . GLY A 1 89 ? -13.924 4.537 0.877 1.00 84.25 89 GLY A CA 1
ATOM 638 C C . GLY A 1 89 ? -13.249 3.155 0.886 1.00 84.25 89 GLY A C 1
ATOM 639 O O . GLY A 1 89 ? -13.951 2.143 0.800 1.00 84.25 89 GLY A O 1
ATOM 640 N N . TYR A 1 90 ? -11.918 3.070 0.988 1.00 85.00 90 TYR A N 1
ATOM 641 C CA . TYR A 1 90 ? -11.205 1.785 0.951 1.00 85.00 90 TYR A CA 1
ATOM 642 C C . TYR A 1 90 ? -11.475 0.911 2.174 1.00 85.00 90 TYR A C 1
ATOM 644 O O . TYR A 1 90 ? -11.635 1.403 3.285 1.00 85.00 90 TYR A O 1
ATOM 652 N N . GLN A 1 91 ? -11.465 -0.405 1.964 1.00 86.19 91 GLN A N 1
ATOM 653 C CA . GLN A 1 91 ? -11.565 -1.405 3.025 1.00 86.19 91 GLN A CA 1
ATOM 654 C C . GLN A 1 91 ? -10.157 -1.746 3.532 1.00 86.19 91 GLN A C 1
ATOM 656 O O . GLN A 1 91 ? -9.435 -2.517 2.905 1.00 86.19 91 GLN A O 1
ATOM 661 N N . LEU A 1 92 ? -9.763 -1.138 4.647 1.00 84.62 92 LEU A N 1
ATOM 662 C CA . LEU A 1 92 ? -8.447 -1.241 5.286 1.00 84.62 92 LEU A CA 1
ATOM 663 C C . LEU A 1 92 ? -8.495 -1.945 6.654 1.00 84.62 92 LEU A C 1
ATOM 665 O O . LEU A 1 92 ? -7.463 -2.102 7.296 1.00 84.62 92 LEU A O 1
ATOM 669 N N . GLY A 1 93 ? -9.671 -2.378 7.113 1.00 84.44 93 GLY A N 1
ATOM 670 C CA . GLY A 1 93 ? -9.882 -2.847 8.484 1.00 84.44 93 GLY A CA 1
ATOM 671 C C . GLY A 1 93 ? -9.047 -4.055 8.910 1.00 84.44 93 GLY A C 1
ATOM 672 O O . GLY A 1 93 ? -8.730 -4.209 10.079 1.00 84.44 93 GLY A O 1
ATOM 673 N N . SER A 1 94 ? -8.614 -4.900 7.977 1.00 83.00 94 SER A N 1
ATOM 674 C CA . SER A 1 94 ? -7.732 -6.024 8.301 1.00 83.00 94 SER A CA 1
ATOM 675 C C . SER A 1 94 ? -6.243 -5.705 8.171 1.00 83.00 94 SER A C 1
ATOM 677 O O . SER A 1 94 ? -5.449 -6.620 8.327 1.00 83.00 94 SER A O 1
ATOM 679 N N . PHE A 1 95 ? -5.841 -4.487 7.798 1.00 86.06 95 PHE A N 1
ATOM 680 C CA . PHE A 1 95 ? -4.456 -4.198 7.415 1.00 86.06 95 PHE A CA 1
ATOM 681 C C . PHE A 1 95 ? -3.541 -3.963 8.622 1.00 86.06 95 PHE A C 1
ATOM 683 O O . PHE A 1 95 ? -3.903 -3.250 9.557 1.00 86.06 95 PHE A O 1
ATOM 690 N N . ASP A 1 96 ? -2.317 -4.496 8.541 1.00 88.19 96 ASP A N 1
ATOM 691 C CA . ASP A 1 96 ? -1.200 -4.117 9.404 1.00 88.19 96 ASP A CA 1
ATOM 692 C C . ASP A 1 96 ? -0.543 -2.848 8.845 1.00 88.19 96 ASP A C 1
ATOM 694 O O . ASP A 1 96 ? 0.322 -2.882 7.964 1.00 88.19 96 ASP A O 1
ATOM 698 N N . LEU A 1 97 ? -0.988 -1.706 9.361 1.00 88.75 97 LEU A N 1
ATOM 699 C CA . LEU A 1 97 ? -0.465 -0.379 9.057 1.00 88.75 97 LEU A CA 1
ATOM 700 C C . LEU A 1 97 ? 0.583 0.061 10.095 1.00 88.75 97 LEU A C 1
ATOM 702 O O . LEU A 1 97 ? 0.919 1.248 10.163 1.00 88.75 97 LEU A O 1
ATOM 706 N N . SER A 1 98 ? 1.155 -0.867 10.873 1.00 91.06 98 SER A N 1
ATOM 707 C CA . SER A 1 98 ? 2.176 -0.556 11.877 1.00 91.06 98 SER A CA 1
ATOM 708 C C . SER A 1 98 ? 3.343 0.208 11.251 1.00 91.06 98 SER A C 1
ATOM 710 O O . SER A 1 98 ? 3.973 -0.229 10.281 1.00 91.06 98 SER A O 1
ATOM 712 N N . GLY A 1 99 ? 3.662 1.372 11.815 1.00 90.88 99 GLY A N 1
ATOM 713 C CA . GLY A 1 99 ? 4.732 2.242 11.322 1.00 90.88 99 GLY A CA 1
ATOM 714 C C . GLY A 1 99 ? 4.491 2.879 9.946 1.00 90.88 99 GLY A C 1
ATOM 715 O O . GLY A 1 99 ? 5.406 3.520 9.424 1.00 90.88 99 GLY A O 1
ATOM 716 N N . ALA A 1 100 ? 3.313 2.708 9.333 1.00 91.69 100 ALA A N 1
ATOM 717 C CA . ALA A 1 100 ? 3.006 3.288 8.028 1.00 91.69 100 ALA A CA 1
ATOM 718 C C . ALA A 1 100 ? 3.009 4.823 8.090 1.00 91.69 100 ALA A C 1
ATOM 720 O O . ALA A 1 100 ? 2.539 5.435 9.051 1.00 91.69 100 ALA A O 1
ATOM 721 N N . ARG A 1 101 ? 3.524 5.479 7.046 1.00 92.69 101 ARG A N 1
ATOM 722 C CA . ARG A 1 101 ? 3.488 6.943 6.923 1.00 92.69 101 ARG A CA 1
ATOM 723 C C . ARG A 1 101 ? 2.324 7.335 6.028 1.00 92.69 101 ARG A C 1
ATOM 725 O O . ARG A 1 101 ? 2.439 7.262 4.815 1.00 92.69 101 ARG A O 1
ATOM 732 N N . LEU A 1 102 ? 1.224 7.775 6.622 1.00 90.44 102 LEU A N 1
ATOM 733 C CA . LEU A 1 102 ? -0.004 8.166 5.920 1.00 90.44 102 LEU A CA 1
ATOM 734 C C . LEU A 1 102 ? -0.151 9.692 5.824 1.00 90.44 102 LEU A C 1
ATOM 736 O O . LEU A 1 102 ? -1.210 10.190 5.478 1.00 90.44 102 LEU A O 1
ATOM 740 N N . GLY A 1 103 ? 0.897 10.462 6.133 1.00 92.56 103 GLY A N 1
ATOM 741 C CA . GLY A 1 103 ? 0.818 11.919 6.225 1.00 92.56 103 GLY A CA 1
ATOM 742 C C . GLY A 1 103 ? 0.179 12.577 4.993 1.00 92.56 103 GLY A C 1
ATOM 743 O O . GLY A 1 103 ? 0.700 12.462 3.884 1.00 92.56 103 GLY A O 1
ATOM 744 N N . GLY A 1 104 ? -0.941 13.280 5.183 1.00 91.00 104 GLY A N 1
ATOM 745 C CA . GLY A 1 104 ? -1.684 13.919 4.090 1.00 91.00 104 GLY A CA 1
ATOM 746 C C . GLY A 1 104 ? -2.510 12.980 3.198 1.00 91.00 104 GLY A C 1
ATOM 747 O O . GLY A 1 104 ? -3.004 13.438 2.171 1.00 91.00 104 GLY A O 1
ATOM 748 N N . ALA A 1 105 ? -2.645 11.695 3.542 1.00 91.69 105 ALA A N 1
ATOM 749 C CA . ALA A 1 105 ? -3.490 10.754 2.810 1.00 91.69 105 ALA A CA 1
ATOM 750 C C . ALA A 1 105 ? -4.973 11.140 2.906 1.00 91.69 105 ALA A C 1
ATOM 752 O O . ALA A 1 105 ? -5.442 11.659 3.926 1.00 91.69 105 ALA A O 1
ATOM 753 N N . LYS A 1 106 ? -5.723 10.860 1.841 1.00 93.12 106 LYS A N 1
ATOM 754 C CA . LYS A 1 106 ? -7.174 11.029 1.807 1.00 93.12 106 LYS A CA 1
ATOM 755 C C . LYS A 1 106 ? -7.828 9.697 2.143 1.00 93.12 106 LYS A C 1
ATOM 757 O O . LYS A 1 106 ? -7.765 8.756 1.364 1.00 93.12 106 LYS A O 1
ATOM 762 N N . LEU A 1 107 ? -8.410 9.615 3.330 1.00 91.75 107 LEU A N 1
ATOM 763 C CA . LEU A 1 107 ? -9.013 8.413 3.909 1.00 91.75 107 LEU A CA 1
ATOM 764 C C . LEU A 1 107 ? -10.497 8.644 4.220 1.00 91.75 107 LEU A C 1
ATOM 766 O O . LEU A 1 107 ? -11.075 7.943 5.052 1.00 91.75 107 LEU A O 1
ATOM 770 N N . SER A 1 108 ? -11.131 9.643 3.600 1.00 94.62 108 SER A N 1
ATOM 771 C CA . SER A 1 108 ? -12.523 9.953 3.897 1.00 94.62 108 SER A CA 1
ATOM 772 C C . SER A 1 108 ? -13.434 8.786 3.505 1.00 94.62 108 SER A C 1
ATOM 774 O O . SER A 1 108 ? -13.315 8.193 2.434 1.00 94.62 108 SER A O 1
ATOM 776 N N . GLY A 1 109 ? -14.305 8.380 4.428 1.00 94.25 109 GLY A N 1
ATOM 777 C CA . GLY A 1 109 ? -15.167 7.207 4.287 1.00 94.25 109 GLY A CA 1
ATOM 7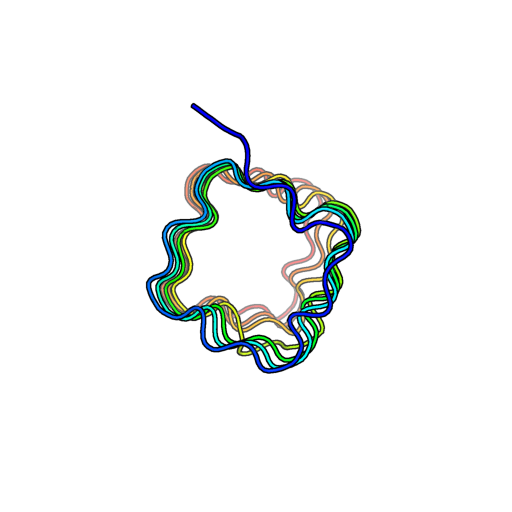78 C C . GLY A 1 109 ? -14.450 5.851 4.303 1.00 94.25 109 GLY A C 1
ATOM 779 O O . GLY A 1 109 ? -15.123 4.838 4.134 1.00 94.25 109 GLY A O 1
ATOM 780 N N . ALA A 1 110 ? -13.123 5.797 4.478 1.00 92.31 110 ALA A N 1
ATOM 781 C CA . ALA A 1 110 ? -12.388 4.535 4.516 1.00 92.31 110 ALA A CA 1
ATOM 782 C C . ALA A 1 110 ? -12.762 3.705 5.753 1.00 92.31 110 ALA A C 1
ATOM 784 O O . ALA A 1 110 ? -12.961 4.242 6.845 1.00 92.31 110 ALA A O 1
ATOM 785 N N . ASP A 1 111 ? -12.826 2.387 5.600 1.00 92.12 111 ASP A N 1
ATOM 786 C CA . ASP A 1 111 ? -13.024 1.458 6.705 1.00 92.12 111 ASP A CA 1
ATOM 787 C C . ASP A 1 111 ? -11.677 0.963 7.233 1.00 92.12 111 ASP A C 1
ATOM 789 O O . ASP A 1 111 ? -11.094 0.049 6.668 1.00 92.12 111 ASP A O 1
ATOM 793 N N . LEU A 1 112 ? -11.181 1.558 8.316 1.00 91.88 112 LEU A N 1
ATOM 794 C CA . LEU A 1 112 ? -9.995 1.119 9.061 1.00 91.88 112 LEU A CA 1
ATOM 795 C C . LEU A 1 112 ? -10.363 0.253 10.282 1.00 91.88 112 LEU A C 1
ATOM 797 O O . LEU A 1 112 ? -9.570 0.141 11.218 1.00 91.88 112 LEU A O 1
ATOM 801 N N . SER A 1 113 ? -11.562 -0.335 10.338 1.00 93.88 113 SER A N 1
ATOM 802 C CA . SER A 1 113 ? -11.998 -1.040 11.543 1.00 93.88 113 SER A CA 1
ATOM 803 C C . SER A 1 113 ? -11.181 -2.296 11.838 1.00 93.88 113 SER A C 1
ATOM 805 O O . SER A 1 113 ? -11.200 -3.253 11.076 1.00 93.88 113 SER A O 1
ATOM 807 N N . GLY A 1 114 ? -10.500 -2.314 12.985 1.00 91.81 114 GLY A N 1
ATOM 808 C CA . GLY A 1 114 ? -9.615 -3.411 13.381 1.00 91.81 114 GLY A CA 1
ATOM 809 C C . GLY A 1 114 ? -8.192 -3.322 12.828 1.00 91.81 114 GLY A C 1
ATOM 810 O O . GLY A 1 114 ? -7.422 -4.244 13.082 1.00 91.81 114 GLY A O 1
ATOM 811 N N . ALA A 1 115 ? -7.840 -2.251 12.106 1.00 91.19 115 ALA A N 1
ATOM 812 C CA . ALA A 1 115 ? -6.508 -2.102 11.529 1.00 91.19 115 ALA A CA 1
ATOM 813 C C . ALA A 1 115 ? -5.445 -1.927 12.625 1.00 91.19 115 ALA A C 1
ATOM 815 O O . ALA A 1 115 ? -5.687 -1.221 13.611 1.00 91.19 115 ALA A O 1
ATOM 816 N N . ASP A 1 116 ? -4.259 -2.511 12.430 1.00 91.62 116 ASP A N 1
ATOM 817 C CA . ASP A 1 116 ? -3.138 -2.285 13.343 1.00 91.62 116 ASP A CA 1
ATOM 818 C C . ASP A 1 116 ? -2.446 -0.961 12.979 1.00 91.62 116 ASP A C 1
ATOM 820 O O . ASP A 1 116 ? -1.853 -0.860 11.905 1.00 91.62 116 ASP A O 1
ATOM 824 N N . LEU A 1 117 ? -2.493 0.068 13.836 1.00 91.81 117 LEU A N 1
ATOM 825 C CA . LEU A 1 117 ? -1.858 1.374 13.585 1.00 91.81 117 LEU A CA 1
ATOM 826 C C . LEU A 1 117 ? -0.689 1.727 14.537 1.00 91.81 117 LEU A C 1
ATOM 828 O O . LEU A 1 117 ? -0.320 2.912 14.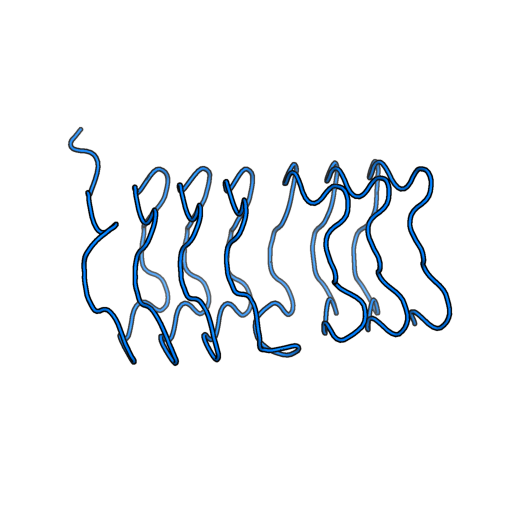587 1.00 91.81 117 LEU A O 1
ATOM 832 N N . PRO A 1 118 ? -0.017 0.805 15.265 1.00 93.81 118 PRO A N 1
ATOM 833 C CA . PRO A 1 118 ? 0.994 1.208 16.227 1.00 93.81 118 PRO A CA 1
ATOM 834 C C . PRO A 1 118 ? 2.177 1.855 15.497 1.00 93.81 118 PRO A C 1
ATOM 836 O O . PRO A 1 118 ? 2.820 1.278 14.617 1.00 93.81 118 PRO A O 1
ATOM 839 N N . GLY A 1 119 ? 2.458 3.107 15.857 1.00 92.50 119 GLY A N 1
ATOM 840 C CA . GLY A 1 119 ? 3.502 3.915 15.225 1.00 92.50 119 GLY A CA 1
ATOM 841 C C . GLY A 1 119 ? 3.159 4.443 13.827 1.00 92.50 119 GLY A C 1
ATOM 842 O O . GLY A 1 119 ? 4.029 5.052 13.202 1.00 92.50 119 GLY A O 1
ATOM 843 N N . ALA A 1 120 ? 1.935 4.243 13.328 1.00 93.31 120 ALA A N 1
ATOM 844 C CA . ALA A 1 120 ? 1.490 4.852 12.082 1.00 93.31 120 ALA A CA 1
ATOM 845 C C . ALA A 1 120 ? 1.404 6.382 12.225 1.00 93.31 120 ALA A C 1
ATOM 847 O O . ALA A 1 120 ? 0.927 6.917 13.228 1.00 93.31 120 ALA A O 1
ATOM 848 N N . ASN A 1 121 ? 1.853 7.113 11.205 1.00 93.44 121 ASN A N 1
ATOM 849 C CA . ASN A 1 121 ? 1.745 8.567 11.160 1.00 93.44 121 ASN A CA 1
ATOM 850 C C . ASN A 1 121 ? 0.522 8.991 10.340 1.00 93.44 121 ASN A C 1
ATOM 852 O O . ASN A 1 121 ? 0.587 9.016 9.113 1.00 93.44 121 ASN A O 1
ATOM 856 N N . LEU A 1 122 ? -0.548 9.395 11.028 1.00 91.38 122 LEU A N 1
ATOM 857 C CA . LEU A 1 122 ? -1.799 9.891 10.437 1.00 91.38 122 LEU A CA 1
ATOM 858 C C . LEU A 1 122 ? -1.885 11.431 10.365 1.00 91.38 122 LEU A C 1
ATOM 860 O O . LEU A 1 122 ? -2.962 11.993 10.158 1.00 91.38 122 LEU A O 1
ATOM 864 N N . GLN A 1 123 ? -0.781 12.162 10.554 1.00 93.88 123 GLN A N 1
ATOM 865 C CA . GLN A 1 123 ? -0.813 13.629 10.549 1.00 93.88 123 GLN A CA 1
ATOM 866 C C . GLN A 1 123 ? -1.381 14.187 9.238 1.00 93.88 123 GLN A C 1
ATOM 868 O O . GLN A 1 123 ? -0.952 13.816 8.150 1.00 93.88 123 GLN A O 1
ATOM 873 N N . ARG A 1 124 ? -2.308 15.148 9.346 1.00 93.56 124 ARG A N 1
ATOM 874 C CA . ARG A 1 124 ? -2.947 15.821 8.198 1.00 93.56 124 ARG A CA 1
ATOM 875 C C . ARG A 1 124 ? -3.730 14.886 7.261 1.00 93.56 124 ARG A C 1
ATOM 877 O O . ARG A 1 124 ? -4.021 15.301 6.146 1.00 93.56 124 ARG A O 1
ATOM 884 N N . CYS A 1 125 ? -4.065 13.664 7.683 1.00 93.12 125 CYS A N 1
ATOM 885 C CA . CYS A 1 125 ? -4.984 12.823 6.917 1.00 93.12 125 CYS A CA 1
ATOM 886 C C . CYS A 1 125 ? -6.387 13.435 6.899 1.00 93.12 125 CYS A C 1
ATOM 888 O O . CYS A 1 125 ? -6.845 13.966 7.915 1.00 93.12 125 CYS A O 1
ATOM 890 N N . ASP A 1 126 ? -7.086 13.294 5.778 1.00 94.00 126 ASP A N 1
ATOM 891 C CA . ASP A 1 126 ? -8.536 13.471 5.754 1.00 94.00 126 ASP A CA 1
ATOM 892 C C . ASP A 1 126 ? -9.199 12.167 6.205 1.00 94.00 126 ASP A C 1
ATOM 894 O O . ASP A 1 126 ? -9.187 11.187 5.473 1.00 94.00 126 ASP A O 1
ATOM 898 N N . LEU A 1 127 ? -9.747 12.145 7.420 1.00 93.44 127 LEU A N 1
ATOM 899 C CA . LEU A 1 127 ? -10.438 10.991 8.010 1.00 93.44 127 LEU A CA 1
ATOM 900 C C . LEU A 1 127 ? -11.952 11.228 8.136 1.00 93.44 127 LEU A C 1
ATOM 902 O O . LEU A 1 127 ? -12.618 10.571 8.938 1.00 93.44 127 LEU A O 1
ATOM 906 N N . GLN A 1 128 ? -12.522 12.189 7.398 1.00 96.38 128 GLN A N 1
ATOM 907 C CA . GLN A 1 128 ? -13.961 12.458 7.468 1.00 96.38 128 GLN A CA 1
ATOM 908 C C . GLN A 1 128 ? -14.765 11.188 7.167 1.00 96.38 128 GLN A C 1
ATOM 910 O O . GLN A 1 128 ? -14.581 10.567 6.128 1.00 96.38 128 GLN A O 1
ATOM 915 N N . ASN A 1 129 ? -15.677 10.803 8.062 1.00 96.19 129 ASN A N 1
ATOM 916 C CA . ASN A 1 129 ? -16.496 9.586 7.949 1.00 96.19 129 ASN A CA 1
ATOM 917 C C . ASN A 1 129 ? -15.716 8.256 7.897 1.00 96.19 129 ASN A C 1
ATOM 919 O O . ASN A 1 129 ? -16.312 7.231 7.572 1.00 96.19 129 ASN A O 1
ATOM 923 N N . ALA A 1 130 ? -14.417 8.240 8.208 1.00 95.19 130 ALA A N 1
ATOM 924 C CA . ALA A 1 130 ? -13.656 6.998 8.284 1.00 95.19 130 ALA A CA 1
ATOM 925 C C . ALA A 1 130 ? -14.101 6.150 9.491 1.00 95.19 130 ALA A C 1
ATOM 927 O O . ALA A 1 130 ? -14.306 6.672 10.591 1.00 95.19 130 ALA A O 1
ATOM 928 N N . ASN A 1 131 ? -14.226 4.835 9.309 1.00 95.25 131 ASN A N 1
ATOM 929 C CA . ASN A 1 131 ? -14.527 3.901 10.391 1.00 95.25 131 ASN A CA 1
ATOM 930 C C . ASN A 1 131 ? -13.225 3.421 11.044 1.00 95.25 131 ASN A C 1
ATOM 932 O O . ASN A 1 131 ? -12.520 2.601 10.478 1.00 95.25 131 ASN A O 1
ATOM 936 N N . LEU A 1 132 ? -12.916 3.897 12.251 1.00 93.94 132 LEU A N 1
ATOM 937 C CA . LEU A 1 132 ? -11.734 3.478 13.029 1.00 93.94 132 LEU A CA 1
ATOM 938 C C . LEU A 1 132 ? -12.084 2.516 14.175 1.00 93.94 132 LEU A C 1
ATOM 940 O O . LEU A 1 132 ? -11.324 2.353 15.130 1.00 93.94 132 LEU A O 1
ATOM 944 N N . THR A 1 133 ? -13.264 1.895 14.138 1.00 96.00 133 THR A N 1
ATOM 945 C CA . THR A 1 133 ? -13.729 1.033 15.231 1.00 96.00 133 THR A CA 1
ATOM 946 C C . THR A 1 133 ? -12.755 -0.126 15.453 1.00 96.00 133 THR A C 1
ATOM 948 O O . THR A 1 133 ? -12.531 -0.910 14.543 1.00 96.00 133 THR A O 1
ATOM 951 N N . LYS A 1 134 ? -12.215 -0.281 16.671 1.00 93.19 134 LYS A N 1
ATOM 952 C CA . LYS A 1 134 ? -11.228 -1.321 17.049 1.00 93.19 134 LYS A CA 1
ATOM 953 C C . LYS A 1 134 ? -9.848 -1.227 16.376 1.00 93.19 134 LYS A C 1
ATOM 955 O O . LYS A 1 134 ? -9.074 -2.164 16.538 1.00 93.19 134 LYS A O 1
ATOM 960 N N . ALA A 1 135 ? -9.525 -0.149 15.663 1.00 91.75 135 ALA A N 1
ATOM 961 C CA . ALA A 1 135 ? -8.140 0.084 15.252 1.00 91.75 135 ALA A CA 1
ATOM 962 C C . ALA A 1 135 ? -7.252 0.340 16.493 1.00 91.75 135 ALA A C 1
ATOM 964 O O . ALA A 1 135 ? -7.755 0.912 17.470 1.00 91.75 135 ALA A O 1
ATOM 965 N N . ASN A 1 136 ? -5.989 -0.109 16.491 1.00 87.00 136 ASN A N 1
ATOM 966 C CA . ASN A 1 136 ? -5.099 -0.064 17.672 1.00 87.00 136 ASN A CA 1
ATOM 967 C C . ASN A 1 136 ? -3.900 0.884 17.553 1.00 87.00 136 ASN A C 1
ATOM 969 O O . ASN A 1 136 ? -3.482 1.200 16.423 1.00 87.00 136 ASN A O 1
#

Secondary structure (DSSP, 8-state):
----B-TT-B-TT-B-TT-B-TT-B-TT-B-TT-B-TT-B-TT-B-TT-B-TT-B-TT-B-TT-B-TT-B---GGGGTT-B-TT-B-TT-B-TT-B-TT-B-TT-B-TT-B-TT-B-TT-B-TT-B-TT-B-TT--

Organism: Hemiselmis andersenii (NCBI:txid464988)

Sequence (136 aa):
WEGYQLGSFDLSGARLGGAKLSGADLSGADLPGANLQRCDLQNANLTKANLQGCNLEAGDLQGCHLEQAQLLSASAVRGCNFGAVAWEGYQLGSFDLSGARLGGAKLSGADLSGADLPGANLQRCDLQNANLTKAN

pLDDT: mean 85.89, std 10.77, range [36.0, 96.38]

Foldseek 3Di:
DDAAAQCDPAQAQPAQDQPENDQHENNNHEHALHEPDQYEHHLYEPHNYECHNYANHLHECDNYHCHNYHDNDQARCELYEDDQAEQDLAEQCSHAPDNYEHALYEHANYENNNYEHHNYHCHNYNHHNYHPHNHD

Radius of gyration: 13.85 Å; chains: 1; bounding box: 31×30×39 Å